Protein AF-A0A4D7DWX2-F1 (afdb_monomer_lite)

Radius of gyration: 18.38 Å; chains: 1; bounding box: 35×59×52 Å

Sequence (101 aa):
MSRRRTGDGEKRSWQLVMTGNLPDPLSPELITDLTRLLDLRPDLACLDLETDAGGVHVARDWSSDKVDEVAALERRIAAAPGVRGLTLHPRKAPPLPCRA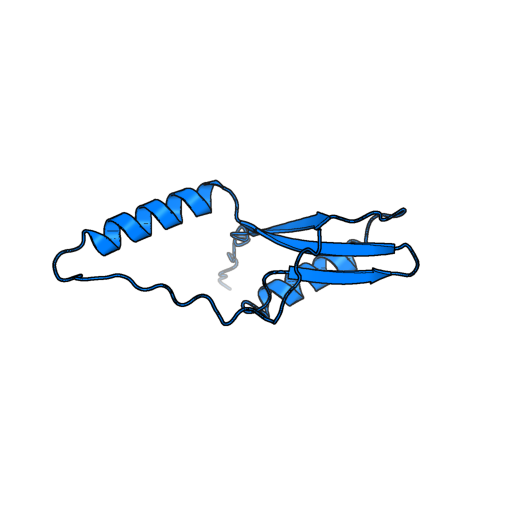A

Foldseek 3Di:
DDDDDDPPPPPPQWDKDKDWDAPDDDDPVVSVVVVVVCVVCVLDQWDWDQDPRGIMIIGIDGPVVVVVVVVVVLVVQCPDPPRPDDDDDRNPHDPDDSDDD

pLDDT: mean 73.39, std 16.02, range [32.81, 94.06]

Structure (mmCIF, N/CA/C/O backbone):
data_AF-A0A4D7DWX2-F1
#
_entry.id   AF-A0A4D7DWX2-F1
#
loop_
_atom_site.group_PDB
_atom_site.id
_atom_site.type_symbol
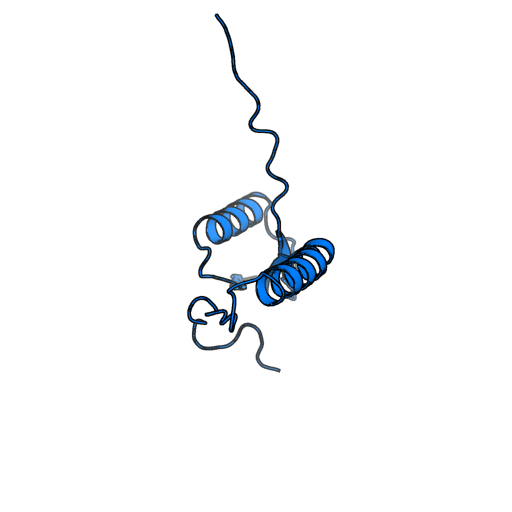_atom_site.label_atom_id
_atom_site.label_alt_id
_atom_site.label_comp_id
_atom_site.label_asym_id
_atom_site.label_entity_id
_atom_site.label_seq_id
_atom_site.pdbx_PDB_ins_code
_atom_site.Cartn_x
_atom_site.Cartn_y
_atom_site.Cartn_z
_atom_site.occupancy
_atom_site.B_iso_or_equiv
_atom_site.auth_seq_id
_atom_site.auth_comp_id
_atom_site.auth_asym_id
_atom_site.auth_atom_id
_atom_site.pdbx_PDB_model_num
ATOM 1 N N . MET A 1 1 ? 4.090 39.510 3.478 1.00 39.53 1 MET A N 1
ATOM 2 C CA . MET A 1 1 ? 5.159 38.937 4.331 1.00 39.53 1 MET A CA 1
ATOM 3 C C . MET A 1 1 ? 4.532 37.954 5.315 1.00 39.53 1 MET A C 1
ATOM 5 O O . MET A 1 1 ? 3.395 38.185 5.695 1.00 39.53 1 MET A O 1
ATOM 9 N N . SER A 1 2 ? 5.281 36.899 5.680 1.00 34.69 2 SER A N 1
ATOM 10 C CA . SER A 1 2 ? 4.954 35.789 6.615 1.00 34.69 2 SER A CA 1
ATOM 11 C C . SER A 1 2 ? 4.163 34.625 5.990 1.00 34.69 2 SER A C 1
ATOM 13 O O . SER A 1 2 ? 2.942 34.616 5.996 1.00 34.69 2 SER A O 1
ATOM 15 N N . ARG A 1 3 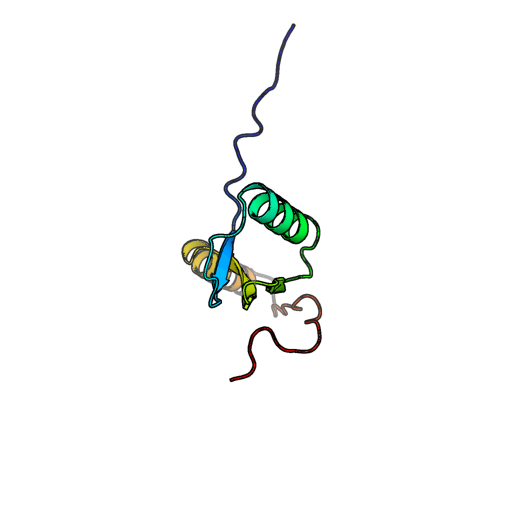? 4.799 33.726 5.218 1.00 49.66 3 ARG A N 1
ATOM 16 C CA . ARG A 1 3 ? 5.560 32.513 5.624 1.00 49.66 3 ARG A CA 1
ATOM 17 C C . ARG A 1 3 ? 4.791 31.555 6.554 1.00 49.66 3 ARG A C 1
ATOM 19 O O . ARG A 1 3 ? 4.769 31.759 7.760 1.00 49.66 3 ARG A O 1
ATOM 26 N N . ARG A 1 4 ? 4.382 30.407 6.002 1.00 44.56 4 ARG A N 1
ATOM 27 C CA . ARG A 1 4 ? 4.767 29.090 6.538 1.00 44.56 4 ARG A CA 1
ATOM 28 C C . ARG A 1 4 ? 5.208 28.208 5.376 1.00 44.56 4 ARG A C 1
ATOM 30 O O . ARG A 1 4 ? 4.412 27.875 4.509 1.00 44.56 4 ARG A O 1
ATOM 37 N N . ARG A 1 5 ? 6.497 27.882 5.349 1.00 58.34 5 ARG A N 1
ATOM 38 C CA . ARG A 1 5 ? 7.069 26.839 4.504 1.00 58.34 5 ARG A CA 1
ATOM 39 C C . ARG A 1 5 ? 7.671 25.823 5.471 1.00 58.34 5 ARG A C 1
ATOM 41 O O . ARG A 1 5 ? 8.788 26.049 5.911 1.00 58.34 5 ARG A O 1
ATOM 48 N N . THR A 1 6 ? 6.909 24.786 5.823 1.00 47.25 6 THR A N 1
ATOM 49 C CA . THR A 1 6 ? 7.429 23.547 6.426 1.00 47.25 6 THR A CA 1
ATOM 50 C C . THR A 1 6 ? 6.422 22.420 6.173 1.00 47.25 6 THR A C 1
ATOM 52 O O . THR A 1 6 ? 5.614 22.087 7.030 1.00 47.25 6 THR A O 1
ATOM 55 N N . GLY A 1 7 ? 6.418 21.883 4.955 1.00 43.47 7 GLY A N 1
ATOM 56 C CA . GLY A 1 7 ? 6.098 20.472 4.756 1.00 43.47 7 GLY A CA 1
ATOM 57 C C . GLY A 1 7 ? 7.442 19.769 4.726 1.00 43.47 7 GLY A C 1
ATOM 58 O O . GLY A 1 7 ? 8.028 19.622 3.658 1.00 43.47 7 GLY A O 1
ATOM 59 N N . ASP A 1 8 ? 7.999 19.532 5.913 1.00 41.12 8 ASP A N 1
ATOM 60 C CA . ASP A 1 8 ? 9.141 18.640 6.096 1.00 41.12 8 ASP A CA 1
ATOM 61 C C 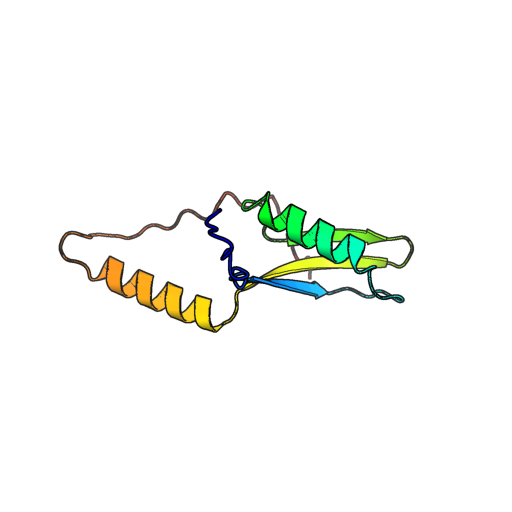. ASP A 1 8 ? 8.783 17.314 5.423 1.00 41.12 8 ASP A C 1
ATOM 63 O O . ASP A 1 8 ? 7.651 16.855 5.578 1.00 41.12 8 ASP A O 1
ATOM 67 N N . GLY A 1 9 ? 9.680 16.782 4.590 1.00 44.78 9 GLY A N 1
ATOM 68 C CA . GLY A 1 9 ? 9.405 15.604 3.782 1.00 44.78 9 GLY A CA 1
ATOM 69 C C . GLY A 1 9 ? 8.865 14.490 4.662 1.00 44.78 9 GLY A C 1
ATOM 70 O O . GLY A 1 9 ? 9.609 13.931 5.463 1.00 44.78 9 GLY A O 1
ATOM 71 N N . GLU A 1 10 ? 7.575 14.186 4.518 1.00 50.59 10 GLU A N 1
ATOM 72 C CA . GLU A 1 10 ? 6.957 13.040 5.161 1.00 50.59 10 GLU A CA 1
ATOM 73 C C . GLU A 1 10 ? 7.808 11.838 4.761 1.00 50.59 10 GLU A C 1
ATOM 75 O O . GLU A 1 10 ? 7.793 11.410 3.603 1.00 50.59 10 GLU A O 1
ATOM 80 N N . LYS A 1 11 ? 8.648 11.356 5.688 1.00 57.50 11 LYS A N 1
ATOM 81 C CA . LYS A 1 11 ? 9.390 10.111 5.517 1.00 57.50 11 LYS A CA 1
ATOM 82 C C . LYS A 1 11 ? 8.323 9.082 5.202 1.00 57.50 11 LYS A C 1
ATOM 84 O O . LYS A 1 11 ? 7.551 8.706 6.088 1.00 57.50 11 LYS A O 1
ATOM 89 N N . ARG A 1 12 ? 8.224 8.713 3.922 1.00 67.06 12 ARG A N 1
ATOM 90 C CA . ARG A 1 12 ? 7.245 7.737 3.460 1.00 67.06 12 ARG A CA 1
ATOM 91 C C . ARG A 1 12 ? 7.377 6.541 4.387 1.00 67.06 12 ARG A C 1
ATOM 93 O O . ARG A 1 12 ? 8.481 6.077 4.659 1.00 67.06 12 ARG A O 1
ATOM 100 N N . SER A 1 13 ? 6.250 6.087 4.924 1.00 71.75 13 SER A N 1
ATOM 101 C CA . SER A 1 13 ? 6.233 4.946 5.850 1.00 71.75 13 SER A CA 1
ATOM 102 C C . SER A 1 13 ? 6.613 3.630 5.154 1.00 71.75 13 SER A C 1
ATOM 104 O O . SER A 1 13 ? 6.730 2.595 5.804 1.00 71.75 13 SER A O 1
ATOM 106 N N . TRP A 1 14 ? 6.814 3.696 3.837 1.00 78.56 14 TRP A N 1
ATOM 107 C CA . TRP A 1 14 ? 7.224 2.627 2.954 1.00 78.56 14 TRP A CA 1
ATOM 108 C C . TRP A 1 14 ? 8.277 3.126 1.948 1.00 78.56 14 TRP A C 1
ATOM 110 O O . TRP A 1 14 ? 8.349 4.318 1.637 1.00 78.56 14 TRP A O 1
ATOM 120 N N . GLN A 1 15 ? 9.067 2.199 1.418 1.00 81.75 15 GLN A N 1
ATOM 121 C CA . GLN A 1 15 ? 10.034 2.382 0.339 1.00 81.75 15 GLN A CA 1
ATOM 122 C C . GLN A 1 15 ? 9.677 1.485 -0.854 1.00 81.75 15 GLN A C 1
ATOM 124 O O . GLN A 1 15 ? 8.969 0.488 -0.704 1.00 81.75 15 GLN A O 1
ATOM 129 N N . LEU A 1 16 ? 10.137 1.850 -2.051 1.00 82.94 16 LEU A N 1
ATOM 130 C CA . LEU A 1 16 ? 10.005 0.992 -3.228 1.00 82.94 16 LEU A CA 1
ATOM 131 C C . LEU A 1 16 ? 11.005 -0.160 -3.134 1.00 82.94 16 LEU A C 1
ATOM 133 O O . LEU A 1 16 ? 12.206 0.078 -3.034 1.00 82.94 16 LEU A O 1
ATOM 137 N N . VAL A 1 17 ? 10.512 -1.389 -3.238 1.00 82.94 17 VAL A N 1
ATOM 138 C CA . VAL A 1 17 ? 11.339 -2.570 -3.485 1.00 82.94 17 VAL A CA 1
ATOM 139 C C . VAL A 1 17 ? 11.099 -3.030 -4.908 1.00 82.94 17 VAL A C 1
ATOM 141 O O . VAL A 1 17 ? 9.960 -3.194 -5.339 1.00 82.94 17 VAL A O 1
ATOM 144 N N . MET A 1 18 ? 12.194 -3.208 -5.641 1.00 83.88 18 MET A N 1
ATOM 145 C CA . MET A 1 18 ? 12.188 -3.685 -7.015 1.00 83.88 18 MET A CA 1
ATOM 146 C C . MET A 1 18 ? 12.922 -5.019 -7.062 1.00 83.88 18 MET A C 1
ATOM 148 O O . MET A 1 18 ? 14.025 -5.146 -6.535 1.00 83.88 18 MET A O 1
ATOM 152 N N . THR A 1 19 ? 12.305 -6.035 -7.649 1.00 78.62 19 THR A N 1
ATOM 153 C CA . THR A 1 19 ? 12.875 -7.376 -7.773 1.00 78.62 19 THR A CA 1
ATOM 154 C C . THR A 1 19 ? 12.639 -7.868 -9.189 1.00 78.62 19 THR A C 1
ATOM 156 O O . THR A 1 19 ? 11.509 -8.067 -9.612 1.00 78.62 19 THR A O 1
ATOM 159 N N . GLY A 1 20 ? 13.705 -8.038 -9.954 1.00 73.88 20 GLY A N 1
ATOM 160 C CA . GLY A 1 20 ? 13.608 -8.433 -11.352 1.00 73.88 20 GLY A CA 1
ATOM 161 C C . GLY A 1 20 ? 14.967 -8.374 -12.016 1.00 73.88 20 GLY A C 1
ATOM 162 O O . GLY A 1 20 ? 15.881 -7.709 -11.524 1.00 73.88 20 GLY A O 1
ATOM 163 N N . ASN A 1 21 ? 15.110 -9.093 -13.122 1.00 70.44 21 ASN A N 1
ATOM 164 C CA . ASN A 1 21 ? 16.352 -9.108 -13.876 1.00 70.44 21 ASN A CA 1
ATOM 165 C C . ASN A 1 21 ? 16.332 -7.979 -14.910 1.00 70.44 21 ASN A C 1
ATOM 167 O O . ASN A 1 21 ? 16.027 -8.206 -16.079 1.00 70.44 21 ASN A O 1
ATOM 171 N N . LEU A 1 22 ? 16.636 -6.767 -14.452 1.00 68.06 22 LEU A N 1
ATOM 172 C CA . LEU A 1 22 ? 16.875 -5.615 -15.313 1.00 68.06 22 LEU A CA 1
ATOM 173 C C . LEU A 1 22 ? 18.357 -5.553 -15.697 1.00 68.06 22 LEU A C 1
ATOM 175 O O . LEU A 1 22 ? 19.200 -5.480 -14.801 1.00 68.06 22 LEU A O 1
ATOM 179 N N . PRO A 1 23 ? 18.699 -5.535 -16.993 1.00 64.38 23 PRO A N 1
ATOM 180 C CA . PRO A 1 23 ? 20.060 -5.274 -17.438 1.00 64.38 23 PRO A CA 1
ATOM 181 C C . PRO A 1 23 ? 20.470 -3.804 -17.243 1.00 64.38 23 PRO A C 1
ATOM 183 O O . PRO A 1 23 ? 21.664 -3.537 -17.154 1.00 64.38 23 PRO A O 1
ATOM 186 N N . ASP A 1 24 ? 19.512 -2.871 -17.142 1.00 73.31 24 ASP A N 1
ATOM 187 C CA . ASP A 1 24 ? 19.747 -1.436 -16.924 1.00 73.31 24 ASP A CA 1
ATOM 188 C C . ASP A 1 24 ? 18.854 -0.895 -15.787 1.00 73.31 24 ASP A C 1
ATOM 190 O O . ASP A 1 24 ? 17.687 -1.290 -15.689 1.00 73.31 24 ASP A O 1
ATOM 194 N N . PRO A 1 25 ? 19.363 -0.026 -14.893 1.00 72.62 25 PRO A N 1
ATOM 195 C CA . PRO A 1 25 ? 18.546 0.572 -13.841 1.00 72.62 25 PRO A CA 1
ATOM 196 C C . PRO A 1 25 ? 17.400 1.416 -14.416 1.00 72.62 25 PRO A C 1
ATOM 198 O O . PRO A 1 25 ? 17.592 2.221 -15.322 1.00 72.62 25 PRO A O 1
ATOM 201 N N . LEU A 1 26 ? 16.203 1.303 -13.827 1.00 80.31 26 LEU A N 1
ATOM 202 C CA . LEU A 1 26 ? 15.077 2.162 -14.203 1.00 80.31 26 LEU A CA 1
ATOM 203 C C . LEU A 1 26 ? 15.443 3.643 -14.045 1.00 80.31 26 LEU A C 1
ATOM 205 O O . LEU A 1 26 ? 16.066 4.049 -13.060 1.00 80.31 26 LEU A O 1
ATOM 209 N N . SER A 1 27 ? 14.997 4.467 -14.993 1.00 84.50 27 SER A N 1
ATOM 210 C CA . SER A 1 27 ? 15.239 5.907 -14.953 1.00 84.50 27 SER A CA 1
ATOM 211 C C . SER A 1 27 ? 14.656 6.535 -13.673 1.00 84.50 27 SER A C 1
ATOM 213 O O . SER A 1 27 ? 13.567 6.152 -13.233 1.00 84.50 27 SER A O 1
ATOM 215 N N . PRO A 1 28 ? 15.321 7.541 -13.077 1.00 84.06 28 PRO A N 1
ATOM 216 C CA . PRO A 1 28 ? 14.869 8.168 -11.830 1.00 84.06 28 PRO A CA 1
ATOM 217 C C . PRO A 1 28 ? 13.488 8.832 -11.954 1.00 84.06 28 PRO A C 1
ATOM 219 O O . PRO A 1 28 ? 12.738 8.901 -10.977 1.00 84.06 28 PRO A O 1
ATOM 222 N N . GLU A 1 29 ? 13.131 9.287 -13.156 1.00 87.94 29 GLU A N 1
ATOM 223 C CA . GLU A 1 29 ? 11.802 9.817 -13.475 1.00 87.94 29 GLU A CA 1
ATOM 224 C C . GLU A 1 29 ? 10.732 8.724 -13.354 1.00 87.94 29 GLU A C 1
ATOM 226 O O . GLU A 1 29 ? 9.754 8.902 -12.630 1.00 87.94 29 GLU A O 1
ATOM 231 N N . LEU A 1 30 ? 10.982 7.543 -13.931 1.00 86.12 30 LEU A N 1
ATOM 232 C CA . LEU A 1 30 ? 10.090 6.388 -13.819 1.00 86.12 30 LEU A CA 1
ATOM 233 C C . LEU A 1 30 ? 9.941 5.930 -12.362 1.00 86.12 30 LEU A C 1
ATOM 235 O O . LEU A 1 30 ? 8.830 5.691 -11.905 1.00 86.12 30 LEU A O 1
ATOM 239 N N . ILE A 1 31 ? 11.032 5.868 -11.592 1.00 86.75 31 ILE A N 1
ATOM 240 C CA . ILE A 1 31 ? 10.981 5.546 -10.153 1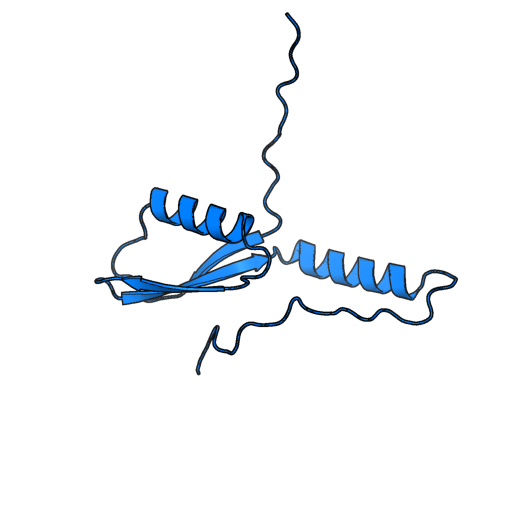.00 86.75 31 ILE A CA 1
ATOM 241 C C . ILE A 1 31 ? 10.101 6.557 -9.399 1.00 86.75 31 ILE A C 1
ATOM 243 O O . ILE A 1 31 ? 9.318 6.181 -8.520 1.00 86.75 31 ILE A O 1
ATOM 247 N N . THR A 1 32 ? 10.197 7.840 -9.752 1.00 88.69 32 THR A N 1
ATOM 248 C CA . THR A 1 32 ? 9.383 8.909 -9.157 1.00 88.69 32 THR A CA 1
ATOM 249 C C . THR A 1 32 ? 7.905 8.737 -9.497 1.00 88.69 32 THR A C 1
ATOM 251 O O . THR A 1 32 ? 7.062 8.815 -8.599 1.00 88.69 32 THR A O 1
ATOM 254 N N . ASP A 1 33 ? 7.587 8.434 -10.753 1.00 89.88 33 ASP A N 1
ATOM 255 C CA . ASP A 1 33 ? 6.216 8.195 -11.201 1.00 89.88 33 ASP A CA 1
ATOM 256 C C . ASP A 1 33 ? 5.613 6.936 -10.577 1.00 89.88 33 ASP A C 1
ATOM 258 O O . ASP A 1 33 ? 4.477 6.976 -10.109 1.00 89.88 33 ASP A O 1
ATOM 262 N N . LEU A 1 34 ? 6.378 5.848 -10.459 1.00 88.44 34 LEU A N 1
ATOM 263 C CA . LEU A 1 34 ? 5.960 4.629 -9.757 1.00 88.44 34 LEU A CA 1
ATOM 264 C C . LEU A 1 34 ? 5.695 4.899 -8.277 1.00 88.44 34 LEU A C 1
ATOM 266 O O . LEU A 1 34 ? 4.686 4.454 -7.722 1.00 88.44 34 LEU A O 1
ATOM 270 N N . THR A 1 35 ? 6.570 5.681 -7.641 1.00 86.38 35 THR A N 1
ATOM 271 C CA . THR A 1 35 ? 6.379 6.104 -6.252 1.00 86.38 35 THR A CA 1
ATOM 272 C C . THR A 1 35 ? 5.076 6.884 -6.110 1.00 86.38 35 THR A C 1
ATOM 274 O O . THR A 1 35 ? 4.293 6.625 -5.198 1.00 86.38 35 THR A O 1
ATOM 277 N N . ARG A 1 36 ? 4.820 7.826 -7.024 1.00 87.50 36 ARG A N 1
ATOM 278 C CA . ARG A 1 36 ? 3.619 8.664 -7.017 1.00 87.50 36 ARG A CA 1
ATOM 279 C C . ARG A 1 36 ? 2.354 7.870 -7.340 1.00 87.50 36 ARG A C 1
ATOM 281 O O . ARG A 1 36 ? 1.320 8.118 -6.730 1.00 87.50 36 ARG A O 1
ATOM 288 N N . LEU A 1 37 ? 2.424 6.906 -8.254 1.00 86.12 37 LEU A N 1
ATOM 289 C CA . LEU A 1 37 ? 1.322 6.003 -8.575 1.00 86.12 37 LEU A CA 1
ATOM 290 C C . LEU A 1 37 ? 0.895 5.221 -7.336 1.00 86.12 37 LEU A C 1
ATOM 292 O O . LEU A 1 37 ? -0.291 5.171 -7.015 1.00 86.12 37 LEU A O 1
ATOM 296 N N . LEU A 1 38 ? 1.862 4.648 -6.621 1.00 83.69 38 LEU A N 1
ATOM 297 C CA . LEU A 1 38 ? 1.590 3.949 -5.377 1.00 83.69 38 LEU A CA 1
ATOM 298 C C . LEU A 1 38 ? 1.092 4.922 -4.301 1.00 83.69 38 LEU A C 1
ATOM 300 O O . LEU A 1 38 ? 0.136 4.596 -3.613 1.00 83.69 38 LEU A O 1
ATOM 304 N N . ASP A 1 39 ? 1.629 6.126 -4.173 1.00 82.88 39 ASP A N 1
ATOM 305 C CA . ASP A 1 39 ? 1.091 7.111 -3.223 1.00 82.88 39 ASP A CA 1
ATOM 306 C C . ASP A 1 39 ? -0.404 7.418 -3.474 1.00 82.88 39 ASP A C 1
ATOM 308 O O . ASP A 1 39 ? -1.227 7.385 -2.559 1.00 82.88 39 ASP A O 1
ATOM 312 N N . LEU A 1 40 ? -0.784 7.588 -4.746 1.00 85.19 40 LEU A N 1
ATOM 313 C CA . LEU A 1 40 ? -2.161 7.865 -5.171 1.00 85.19 40 LEU A CA 1
ATOM 314 C C . LEU A 1 40 ? -3.093 6.647 -5.108 1.00 85.19 40 LEU A C 1
ATOM 316 O O . LEU A 1 40 ? -4.316 6.801 -5.060 1.00 85.19 40 LEU A O 1
ATOM 320 N N . ARG A 1 41 ? -2.543 5.430 -5.137 1.00 81.19 41 ARG A N 1
ATOM 321 C CA . ARG A 1 41 ? -3.304 4.174 -5.150 1.00 81.19 41 ARG A CA 1
ATOM 322 C C . ARG A 1 41 ? -2.996 3.331 -3.921 1.00 81.19 41 ARG A C 1
ATOM 324 O O . ARG A 1 41 ? -2.373 2.275 -4.047 1.00 81.19 41 ARG A O 1
ATOM 331 N N . PRO A 1 42 ? -3.497 3.708 -2.729 1.00 72.75 42 PRO A N 1
ATOM 332 C CA . PRO A 1 42 ? -3.299 2.903 -1.529 1.00 72.75 42 PRO A CA 1
ATOM 333 C C . PRO A 1 42 ? -3.902 1.485 -1.624 1.00 72.75 42 PRO A C 1
ATOM 335 O O . PRO A 1 42 ? -3.596 0.654 -0.780 1.00 72.75 42 PRO A O 1
ATOM 338 N N . ASP A 1 43 ? -4.734 1.180 -2.634 1.00 74.31 43 ASP A N 1
ATOM 339 C CA . ASP A 1 43 ? -5.202 -0.182 -2.956 1.00 74.31 43 ASP A CA 1
ATOM 340 C C . ASP A 1 43 ? -4.123 -1.085 -3.533 1.00 74.31 43 ASP A C 1
ATOM 342 O O . ASP A 1 43 ? -4.189 -2.295 -3.340 1.00 74.31 43 ASP A O 1
ATOM 346 N N . LEU A 1 44 ? -3.171 -0.524 -4.271 1.00 75.00 44 LEU A N 1
ATOM 347 C CA . LEU A 1 44 ? -2.154 -1.306 -4.952 1.00 75.00 44 LEU A CA 1
ATOM 348 C C . LEU A 1 44 ? -1.008 -1.564 -3.981 1.00 75.00 44 LEU A C 1
ATOM 350 O O . LEU A 1 44 ? -0.392 -0.624 -3.491 1.00 75.00 44 LEU A O 1
ATOM 354 N N . ALA A 1 45 ? -0.746 -2.830 -3.669 1.00 72.19 45 ALA A N 1
ATOM 355 C CA . ALA A 1 45 ? 0.390 -3.224 -2.835 1.00 72.19 45 ALA A CA 1
ATOM 356 C C . ALA A 1 45 ? 1.666 -3.450 -3.665 1.00 72.19 45 ALA A C 1
ATOM 358 O O . ALA A 1 45 ? 2.771 -3.172 -3.198 1.00 72.19 45 ALA A O 1
ATOM 359 N N . CYS A 1 46 ? 1.489 -3.934 -4.894 1.00 79.38 46 CYS A N 1
ATOM 360 C CA . CYS A 1 46 ? 2.538 -4.293 -5.836 1.00 79.38 46 CYS A CA 1
ATOM 361 C C . CYS A 1 46 ? 2.064 -4.010 -7.272 1.00 79.38 46 CYS A C 1
ATOM 363 O O . CYS A 1 46 ? 0.866 -3.816 -7.507 1.00 79.38 46 CYS A O 1
ATOM 365 N N . LEU A 1 47 ? 2.999 -3.994 -8.213 1.00 84.06 47 LEU A N 1
ATOM 366 C CA . LEU A 1 47 ? 2.762 -3.991 -9.648 1.00 84.06 47 LEU A CA 1
ATOM 367 C C . LEU A 1 47 ? 3.932 -4.674 -10.358 1.00 84.06 47 LEU A C 1
ATOM 369 O O . LEU A 1 47 ? 5.059 -4.657 -9.863 1.00 84.06 47 LEU A O 1
ATOM 373 N N . ASP A 1 48 ? 3.664 -5.230 -11.530 1.00 83.00 48 ASP A N 1
ATOM 374 C CA . ASP A 1 48 ? 4.682 -5.777 -12.417 1.00 83.00 48 ASP A CA 1
ATOM 375 C C . ASP A 1 48 ? 4.865 -4.831 -13.606 1.00 83.00 48 ASP A C 1
ATOM 377 O O . ASP A 1 48 ? 3.894 -4.325 -14.174 1.00 83.00 48 ASP A O 1
ATOM 381 N N . LEU A 1 49 ? 6.119 -4.559 -13.955 1.00 83.62 49 LEU A N 1
ATOM 382 C CA . LEU A 1 49 ? 6.500 -3.776 -15.123 1.00 83.62 49 LEU A CA 1
ATOM 383 C C . LEU A 1 49 ? 7.195 -4.693 -16.110 1.00 83.62 49 LEU A C 1
ATOM 385 O O . LEU A 1 49 ? 8.231 -5.273 -15.798 1.00 83.62 49 LEU A O 1
ATOM 389 N N . GLU A 1 50 ? 6.658 -4.779 -17.315 1.00 81.19 50 GLU A N 1
ATOM 390 C CA . GLU A 1 50 ? 7.345 -5.399 -18.439 1.00 81.19 50 GLU A CA 1
ATOM 391 C C . GLU A 1 50 ? 8.024 -4.300 -19.253 1.00 81.19 50 GLU A C 1
ATOM 393 O O . GLU A 1 50 ? 7.386 -3.342 -19.691 1.00 81.19 50 GLU A O 1
ATOM 398 N N . THR A 1 51 ? 9.336 -4.420 -19.415 1.00 78.38 51 THR A N 1
ATOM 399 C CA . THR A 1 51 ? 10.152 -3.528 -20.243 1.00 78.38 51 THR A CA 1
ATOM 400 C C . THR A 1 51 ? 10.805 -4.340 -21.356 1.00 78.38 51 THR A C 1
ATOM 402 O O . THR A 1 51 ? 10.958 -5.555 -21.220 1.00 78.38 51 THR A O 1
ATOM 405 N N . ASP A 1 52 ? 11.276 -3.687 -22.421 1.00 76.00 52 ASP A N 1
ATOM 406 C CA . ASP A 1 52 ? 12.109 -4.334 -23.454 1.00 76.00 52 ASP A CA 1
ATOM 407 C C . ASP A 1 52 ? 13.362 -5.014 -22.873 1.00 76.00 52 ASP A C 1
ATOM 409 O O . ASP A 1 52 ? 13.937 -5.922 -23.470 1.00 76.00 52 ASP A O 1
ATOM 413 N N . ALA A 1 53 ? 13.777 -4.574 -21.686 1.00 72.38 53 ALA A N 1
ATOM 414 C CA . ALA A 1 53 ? 14.928 -5.069 -20.958 1.00 72.38 53 ALA A CA 1
ATOM 415 C C . ALA A 1 53 ? 14.596 -6.260 -20.030 1.00 72.38 53 ALA A C 1
ATOM 417 O O . ALA A 1 53 ? 15.507 -6.917 -19.532 1.00 72.38 53 ALA A O 1
ATOM 418 N N . GLY A 1 54 ? 13.314 -6.564 -19.802 1.00 78.81 54 GLY A N 1
ATOM 419 C CA . GLY A 1 54 ? 12.853 -7.637 -18.920 1.00 78.81 54 GLY A CA 1
ATOM 420 C C . GLY A 1 54 ? 11.717 -7.221 -17.982 1.00 78.81 54 GLY A C 1
ATOM 421 O O . GLY A 1 54 ? 11.252 -6.079 -17.989 1.00 78.81 54 GLY A O 1
ATOM 422 N N . GLY A 1 55 ? 11.268 -8.176 -17.166 1.00 80.75 55 GLY A N 1
ATOM 423 C CA . GLY A 1 55 ? 10.217 -7.980 -16.165 1.00 80.75 55 GLY A CA 1
ATOM 424 C C . GLY A 1 55 ? 10.758 -7.528 -14.805 1.00 80.75 55 GLY A C 1
ATOM 425 O O . GLY A 1 55 ? 11.771 -8.041 -14.319 1.00 80.75 55 GLY A O 1
ATOM 426 N N . VAL A 1 56 ? 10.052 -6.592 -14.172 1.00 82.94 56 VAL A N 1
ATOM 427 C CA . VAL A 1 56 ? 10.379 -6.001 -12.870 1.00 82.94 56 VAL A CA 1
ATOM 428 C C . VAL A 1 56 ? 9.173 -6.081 -11.967 1.00 82.94 56 VAL A C 1
ATOM 430 O O . VAL A 1 56 ? 8.142 -5.472 -12.240 1.00 82.94 56 VAL A O 1
ATOM 433 N N . HIS A 1 57 ? 9.330 -6.762 -10.846 1.00 82.75 57 HIS A N 1
ATOM 434 C CA . HIS A 1 57 ? 8.360 -6.693 -9.776 1.00 82.75 57 HIS A CA 1
ATOM 435 C C . HIS A 1 57 ? 8.624 -5.451 -8.928 1.00 82.75 57 HIS A C 1
ATOM 437 O O . HIS A 1 57 ? 9.751 -5.242 -8.480 1.00 82.75 57 HIS A O 1
ATOM 443 N N . VAL A 1 58 ? 7.606 -4.630 -8.689 1.00 83.12 58 VAL A N 1
ATOM 444 C CA . VAL A 1 58 ? 7.697 -3.412 -7.881 1.00 83.12 58 VAL A CA 1
ATOM 445 C C . VAL A 1 58 ? 6.664 -3.473 -6.764 1.00 83.12 58 VAL A C 1
ATOM 447 O O . VAL A 1 58 ? 5.464 -3.538 -7.012 1.00 83.12 58 VAL A O 1
ATOM 450 N N . ALA A 1 59 ? 7.112 -3.408 -5.515 1.00 83.00 59 ALA A N 1
ATOM 451 C CA . ALA A 1 59 ? 6.247 -3.488 -4.344 1.00 83.00 59 ALA A CA 1
ATOM 452 C C . ALA A 1 59 ? 6.559 -2.393 -3.321 1.00 83.00 59 ALA A C 1
ATOM 454 O O . ALA A 1 59 ? 7.652 -1.819 -3.302 1.00 83.00 59 ALA A O 1
ATOM 455 N N . ARG A 1 60 ? 5.584 -2.109 -2.448 1.00 83.19 60 ARG A N 1
ATOM 456 C CA . ARG A 1 60 ? 5.838 -1.327 -1.235 1.00 83.19 60 ARG A CA 1
ATOM 457 C C . ARG A 1 60 ? 6.466 -2.215 -0.172 1.00 83.19 60 ARG A C 1
ATOM 459 O O . ARG A 1 60 ? 5.867 -3.210 0.229 1.00 83.19 60 ARG A O 1
ATOM 466 N N . ASP A 1 61 ? 7.603 -1.784 0.345 1.00 79.94 61 ASP A N 1
ATOM 467 C CA . ASP A 1 61 ? 8.210 -2.332 1.548 1.00 79.94 61 ASP A CA 1
ATOM 468 C C . ASP A 1 61 ? 8.008 -1.357 2.702 1.00 79.94 61 ASP A C 1
ATOM 470 O O . ASP A 1 61 ? 8.397 -0.194 2.625 1.00 79.94 61 ASP A O 1
ATOM 474 N N . TRP A 1 62 ? 7.338 -1.803 3.757 1.00 72.38 62 TRP A N 1
ATOM 475 C CA . TRP A 1 62 ? 7.165 -1.007 4.966 1.00 72.38 62 TRP A CA 1
ATOM 476 C C . TRP A 1 62 ? 8.377 -1.246 5.857 1.00 72.38 62 TRP A C 1
ATOM 478 O O . TRP A 1 62 ? 8.723 -2.399 6.096 1.00 72.38 62 TRP A O 1
ATOM 488 N N . SER A 1 63 ? 9.000 -0.179 6.370 1.00 66.81 63 SER A N 1
ATOM 489 C CA . SER A 1 63 ? 10.150 -0.333 7.276 1.00 66.81 63 SER A CA 1
ATOM 490 C C . SER A 1 63 ? 9.771 -1.265 8.427 1.00 66.81 63 SER A C 1
ATOM 492 O O . SER A 1 63 ? 8.696 -1.103 9.007 1.00 66.81 63 SER A O 1
ATOM 494 N N . SER A 1 64 ? 10.638 -2.214 8.782 1.00 62.19 64 SER A N 1
ATOM 495 C CA . SER A 1 64 ? 10.373 -3.202 9.840 1.00 62.19 64 SER A CA 1
ATOM 496 C C . SER A 1 64 ? 9.950 -2.562 11.169 1.00 62.19 64 SER A C 1
ATOM 498 O O . SER A 1 64 ? 9.118 -3.117 11.883 1.00 62.19 64 SER A O 1
ATOM 500 N N . ASP A 1 65 ? 10.437 -1.353 11.464 1.00 65.19 65 ASP A N 1
ATOM 501 C CA . ASP A 1 65 ? 10.034 -0.551 12.628 1.00 65.19 65 ASP A CA 1
ATOM 502 C C . ASP A 1 65 ? 8.525 -0.258 12.655 1.00 65.19 65 ASP A C 1
ATOM 504 O O . ASP A 1 65 ? 7.903 -0.226 13.715 1.00 65.19 65 ASP A O 1
ATOM 508 N N . LYS A 1 66 ? 7.910 -0.070 11.482 1.00 68.81 66 LYS A N 1
ATOM 509 C CA . LYS A 1 66 ? 6.467 0.157 11.346 1.00 68.81 66 LYS A CA 1
ATOM 510 C C . LYS A 1 66 ? 5.663 -1.121 11.536 1.00 68.81 66 LYS A C 1
ATOM 512 O O . LYS A 1 66 ? 4.546 -1.044 12.034 1.00 68.81 66 LYS A O 1
ATOM 517 N N . VAL A 1 67 ? 6.219 -2.283 11.197 1.00 70.88 67 VAL A N 1
ATOM 518 C CA . VAL A 1 67 ? 5.563 -3.578 11.434 1.00 70.88 67 VAL A CA 1
ATOM 519 C C . VAL A 1 67 ? 5.445 -3.852 12.936 1.00 70.88 67 VAL A C 1
ATOM 521 O O . VAL A 1 67 ? 4.368 -4.221 13.405 1.00 70.88 67 VAL A O 1
ATOM 524 N N . ASP A 1 68 ? 6.513 -3.607 13.701 1.00 75.62 68 ASP A N 1
ATOM 525 C CA . ASP A 1 68 ? 6.482 -3.767 15.162 1.00 75.62 68 ASP A CA 1
ATOM 526 C C . ASP A 1 68 ? 5.5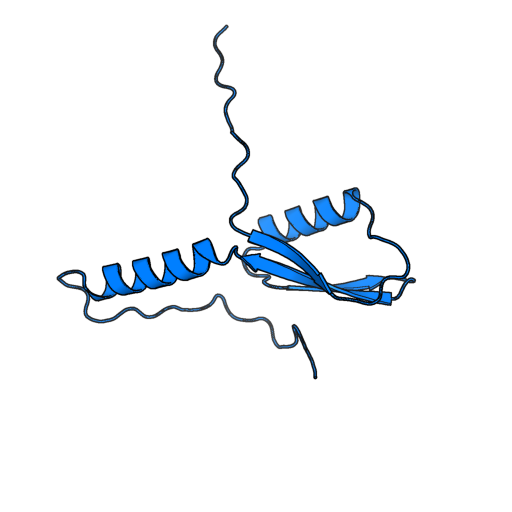57 -2.735 15.831 1.00 75.62 68 ASP A C 1
ATOM 528 O O . ASP A 1 68 ? 4.742 -3.084 16.690 1.00 75.62 68 ASP A O 1
ATOM 532 N N . GLU A 1 69 ? 5.591 -1.480 15.366 1.00 80.00 69 GLU A N 1
ATOM 533 C CA . GLU A 1 69 ? 4.690 -0.422 15.837 1.00 80.00 69 GLU A CA 1
ATOM 534 C C . GLU A 1 69 ? 3.213 -0.776 15.594 1.00 80.00 69 GLU A C 1
ATOM 536 O O . GLU A 1 69 ? 2.386 -0.607 16.494 1.00 80.00 69 GLU A O 1
ATOM 541 N N . VAL A 1 70 ? 2.872 -1.323 14.420 1.00 82.69 70 VAL A N 1
ATOM 542 C CA . VAL A 1 70 ? 1.513 -1.794 14.106 1.00 82.69 70 VAL A CA 1
ATOM 543 C C . VAL A 1 70 ? 1.101 -2.921 15.051 1.00 82.69 70 VAL A C 1
ATOM 545 O O . VAL A 1 70 ? 0.046 -2.824 15.678 1.00 82.69 70 VAL A O 1
ATOM 548 N N . ALA A 1 71 ? 1.945 -3.935 15.252 1.00 82.06 71 ALA A N 1
ATOM 549 C CA . ALA A 1 71 ? 1.644 -5.033 16.173 1.00 82.06 71 ALA A CA 1
ATOM 550 C C . ALA A 1 71 ? 1.489 -4.549 17.630 1.00 82.06 71 ALA A C 1
ATOM 552 O O . ALA A 1 71 ? 0.648 -5.040 18.393 1.00 82.06 71 ALA A O 1
ATOM 553 N N . ALA A 1 72 ? 2.281 -3.563 18.056 1.00 86.31 72 ALA A N 1
ATOM 554 C CA . ALA A 1 72 ? 2.136 -2.934 19.364 1.00 86.31 72 ALA A CA 1
ATOM 555 C C . ALA A 1 72 ? 0.817 -2.149 19.485 1.00 86.31 72 ALA A C 1
ATOM 557 O O . ALA A 1 72 ? 0.153 -2.223 20.523 1.00 86.31 72 ALA A O 1
ATOM 558 N N . LEU A 1 73 ? 0.409 -1.430 18.436 1.00 90.19 73 LEU A N 1
ATOM 559 C CA . LEU A 1 73 ? -0.859 -0.699 18.387 1.00 90.19 73 LEU A CA 1
ATOM 560 C C . LEU A 1 73 ? -2.065 -1.639 18.413 1.00 90.19 73 LEU A C 1
ATOM 562 O O . LEU A 1 73 ? -2.983 -1.414 19.200 1.00 90.19 73 LEU A O 1
ATOM 566 N N . GLU A 1 74 ? -2.047 -2.717 17.631 1.00 89.88 74 GLU A N 1
ATOM 567 C CA . GLU A 1 74 ? -3.103 -3.734 17.625 1.00 89.88 74 GLU A CA 1
ATOM 568 C C . GLU A 1 74 ? -3.296 -4.342 19.015 1.00 89.88 74 GLU A C 1
ATOM 570 O O . GLU A 1 74 ? -4.421 -4.398 19.515 1.00 89.88 74 GLU A O 1
ATOM 575 N N . ARG A 1 75 ? -2.197 -4.701 19.696 1.00 90.31 75 ARG A N 1
ATOM 576 C CA . ARG A 1 75 ? -2.243 -5.198 21.081 1.00 90.31 75 ARG A CA 1
ATOM 577 C C . ARG A 1 75 ? -2.820 -4.168 22.048 1.00 90.31 75 ARG A C 1
ATOM 579 O O . ARG A 1 75 ? -3.642 -4.517 22.891 1.00 90.31 75 ARG A O 1
ATOM 586 N N . ARG A 1 76 ? -2.417 -2.899 21.930 1.00 93.00 76 ARG A N 1
ATOM 587 C CA . ARG A 1 76 ? -2.932 -1.812 22.779 1.00 93.00 76 ARG A CA 1
ATOM 588 C C . ARG A 1 76 ? -4.427 -1.577 22.576 1.00 93.00 76 ARG A C 1
ATOM 590 O O . ARG A 1 76 ? -5.131 -1.366 23.556 1.00 93.00 76 ARG A O 1
ATOM 597 N N . ILE A 1 77 ? -4.905 -1.615 21.332 1.00 92.12 77 ILE A N 1
ATOM 598 C CA . ILE A 1 77 ? -6.326 -1.444 21.004 1.00 92.12 77 ILE A CA 1
ATOM 599 C C . ILE A 1 77 ? -7.130 -2.647 21.500 1.00 92.12 77 ILE A C 1
ATOM 601 O O . ILE A 1 77 ? -8.165 -2.465 22.131 1.00 92.12 77 ILE A O 1
ATOM 605 N N . ALA A 1 78 ? -6.641 -3.869 21.279 1.00 90.00 78 ALA A N 1
ATOM 606 C CA . ALA A 1 78 ? -7.300 -5.085 21.749 1.00 90.00 78 ALA A CA 1
ATOM 607 C C . ALA A 1 78 ? -7.399 -5.156 23.284 1.00 90.00 78 ALA A C 1
ATOM 609 O O . ALA A 1 78 ? -8.371 -5.690 23.809 1.00 90.00 78 ALA A O 1
ATOM 610 N N . ALA A 1 79 ? -6.419 -4.598 24.003 1.00 91.69 79 ALA A N 1
ATOM 611 C CA . ALA A 1 79 ? -6.420 -4.513 25.463 1.00 91.69 79 ALA A CA 1
ATOM 612 C C . ALA A 1 79 ? -7.217 -3.316 26.021 1.00 91.69 79 ALA A C 1
ATOM 614 O O . ALA A 1 79 ? -7.331 -3.175 27.241 1.00 91.69 79 ALA A O 1
ATOM 615 N N . ALA A 1 80 ? -7.743 -2.430 25.167 1.00 94.06 80 ALA A N 1
ATOM 616 C CA . ALA A 1 80 ? -8.450 -1.240 25.618 1.00 94.06 80 ALA A CA 1
ATOM 617 C C . ALA A 1 80 ? -9.810 -1.603 26.248 1.00 94.06 80 ALA A C 1
ATOM 619 O O . ALA A 1 80 ? -10.556 -2.426 25.704 1.00 94.06 80 ALA A O 1
ATOM 620 N N . PRO A 1 81 ? -10.184 -0.975 27.379 1.00 92.12 81 PRO A N 1
ATOM 621 C CA . PRO A 1 81 ? -11.460 -1.245 28.027 1.00 92.12 81 PRO A CA 1
ATOM 622 C C . PRO A 1 81 ? -12.621 -0.924 27.079 1.00 92.12 81 PRO A C 1
ATOM 624 O O . PRO A 1 81 ? -12.692 0.158 26.500 1.00 92.12 81 PRO A O 1
ATOM 627 N N . GLY A 1 82 ? -13.541 -1.878 26.923 1.00 90.75 82 GLY A N 1
ATOM 628 C CA . GLY A 1 82 ? -14.694 -1.759 26.026 1.00 90.75 82 GLY A CA 1
ATOM 629 C C . GLY A 1 82 ? -14.483 -2.338 24.622 1.00 90.75 82 GLY A C 1
ATOM 630 O O . GLY A 1 82 ? -15.470 -2.551 23.918 1.00 90.75 82 GLY A O 1
ATOM 631 N N . VAL A 1 83 ? -13.251 -2.678 24.229 1.00 87.56 83 VAL A N 1
ATOM 632 C CA . VAL A 1 83 ? -12.978 -3.409 22.982 1.00 87.56 83 VAL A CA 1
ATOM 633 C C . VAL A 1 83 ? -13.133 -4.909 23.234 1.00 87.56 83 VAL A C 1
ATOM 635 O O . VAL A 1 83 ? -12.499 -5.472 24.119 1.00 87.56 83 VAL A O 1
ATOM 638 N N . ARG A 1 84 ? -14.013 -5.570 22.471 1.00 88.00 84 ARG A N 1
ATOM 639 C CA . ARG A 1 84 ? -14.268 -7.026 22.571 1.00 88.00 84 ARG A CA 1
ATOM 640 C C . ARG A 1 84 ? -13.661 -7.836 21.425 1.00 88.00 84 ARG A C 1
ATOM 642 O O . ARG A 1 84 ? -13.637 -9.059 21.490 1.00 88.00 84 ARG A O 1
ATOM 649 N N . GLY A 1 85 ? -13.193 -7.159 20.382 1.00 85.88 85 GLY A N 1
ATOM 650 C CA . GLY A 1 85 ? -12.569 -7.765 19.215 1.00 85.88 85 GLY A CA 1
ATOM 651 C C . GLY A 1 85 ? -12.100 -6.697 18.234 1.00 85.88 85 GLY A C 1
ATOM 652 O O . GLY A 1 85 ? -12.720 -5.641 18.116 1.00 85.88 85 GLY A O 1
ATOM 653 N N . LEU A 1 86 ? -11.001 -6.985 17.543 1.00 86.69 86 LEU A N 1
ATOM 654 C CA . LEU A 1 86 ? -10.448 -6.176 16.461 1.00 86.69 86 LEU A CA 1
ATOM 655 C C . LEU A 1 86 ? -10.463 -7.040 15.198 1.00 86.69 86 LEU A C 1
ATOM 657 O O . LEU A 1 86 ? -9.900 -8.130 15.193 1.00 86.69 86 LEU A O 1
ATOM 661 N N . THR A 1 87 ? -11.140 -6.588 14.145 1.00 86.56 87 THR A N 1
ATOM 662 C CA . THR A 1 87 ? -11.149 -7.263 12.839 1.00 86.56 87 THR A CA 1
ATOM 663 C C . THR A 1 87 ? -10.556 -6.320 11.809 1.00 86.56 87 THR A C 1
ATOM 665 O O . THR A 1 87 ? -11.057 -5.214 11.611 1.00 86.56 87 THR A O 1
ATOM 668 N N . LEU A 1 88 ? -9.475 -6.753 11.168 1.00 79.88 88 LEU A N 1
ATOM 669 C CA . LEU A 1 88 ? -8.798 -5.992 10.128 1.00 79.88 88 LEU A CA 1
ATOM 670 C C . LEU A 1 88 ? -9.300 -6.489 8.779 1.00 79.88 88 LEU A C 1
ATOM 672 O O . LEU A 1 88 ? -9.148 -7.661 8.441 1.00 79.88 88 LEU A O 1
ATOM 676 N N . HIS A 1 89 ? -9.908 -5.596 8.008 1.00 74.38 89 HIS A N 1
ATOM 677 C CA . HIS A 1 89 ? -10.300 -5.890 6.639 1.00 74.38 89 HIS A CA 1
ATOM 678 C C . HIS A 1 89 ? -9.181 -5.408 5.719 1.00 74.38 89 HIS A C 1
ATOM 680 O O . HIS A 1 89 ? -9.090 -4.198 5.484 1.00 74.38 89 HIS A O 1
ATOM 686 N N . PRO A 1 90 ? -8.312 -6.302 5.205 1.00 65.75 90 PRO A N 1
ATOM 687 C CA . PRO A 1 90 ? -7.357 -5.885 4.194 1.00 65.75 90 PRO A CA 1
ATOM 688 C C . PRO A 1 90 ? -8.137 -5.283 3.025 1.00 65.75 90 PRO A C 1
ATOM 690 O O . PRO A 1 90 ? -9.205 -5.781 2.648 1.00 65.75 90 PRO A O 1
ATOM 693 N N . ARG A 1 91 ? -7.629 -4.185 2.457 1.00 52.06 91 ARG A N 1
ATOM 694 C CA . ARG A 1 91 ? -8.231 -3.605 1.258 1.00 52.06 91 ARG A CA 1
ATOM 695 C C . ARG A 1 91 ? -8.199 -4.692 0.187 1.00 52.06 91 ARG A C 1
ATOM 697 O O . ARG A 1 91 ? -7.117 -5.164 -0.139 1.00 52.06 91 ARG A O 1
ATOM 704 N N . LYS A 1 92 ? -9.392 -5.130 -0.246 1.00 46.41 92 LYS A N 1
ATOM 705 C CA . LYS A 1 92 ? -9.657 -6.214 -1.210 1.00 46.41 92 LYS A CA 1
ATOM 706 C C . LYS A 1 92 ? -8.436 -6.472 -2.094 1.00 46.41 92 LYS A C 1
ATOM 708 O O . LYS A 1 92 ? -8.129 -5.644 -2.950 1.00 46.41 92 LYS A O 1
ATOM 713 N N . ALA A 1 93 ? -7.762 -7.597 -1.864 1.00 48.69 93 ALA A N 1
ATOM 714 C CA . ALA A 1 93 ? -6.622 -7.985 -2.676 1.00 48.69 93 ALA A CA 1
ATOM 715 C C . ALA A 1 93 ? -7.073 -8.066 -4.149 1.00 48.69 93 ALA A C 1
ATOM 717 O O . ALA A 1 93 ? -8.108 -8.690 -4.424 1.00 48.69 93 ALA A O 1
ATOM 718 N N . PRO A 1 94 ? -6.369 -7.432 -5.103 1.00 51.94 94 PRO A N 1
ATOM 719 C CA . PRO A 1 94 ? -6.511 -7.821 -6.498 1.00 51.94 94 PRO A CA 1
ATOM 720 C C . PRO A 1 94 ? -6.194 -9.327 -6.633 1.00 51.94 94 PRO A C 1
ATOM 722 O O . PRO A 1 94 ? -5.430 -9.862 -5.823 1.00 51.94 94 PRO A O 1
ATOM 725 N N . PRO A 1 95 ? -6.811 -10.041 -7.594 1.00 47.66 95 PRO A N 1
ATOM 726 C CA . PRO A 1 95 ? -6.495 -11.448 -7.829 1.00 47.66 95 PRO A CA 1
ATOM 727 C C . PRO A 1 95 ? -4.984 -11.608 -8.083 1.00 47.66 95 PRO A C 1
ATOM 729 O O . PRO A 1 95 ? -4.392 -10.789 -8.780 1.00 47.66 95 PRO A O 1
ATOM 732 N N . LEU A 1 96 ? -4.374 -12.624 -7.458 1.00 52.97 96 LEU A N 1
ATOM 733 C CA . LEU A 1 96 ? -2.933 -12.924 -7.509 1.00 52.97 96 LEU A CA 1
ATOM 734 C C . LEU A 1 96 ? -2.388 -13.015 -8.957 1.00 52.97 96 LEU A C 1
ATOM 736 O O . LEU A 1 96 ? -3.158 -13.414 -9.834 1.00 52.97 96 LEU A O 1
ATOM 740 N N . PRO A 1 97 ? -1.074 -12.765 -9.192 1.00 49.47 97 PRO A N 1
ATOM 741 C CA . PRO A 1 97 ? -0.001 -12.839 -8.187 1.00 49.47 97 PRO A CA 1
ATOM 742 C C . PRO A 1 97 ? 0.961 -11.635 -8.089 1.00 49.47 97 PRO A C 1
ATOM 744 O O . PRO A 1 97 ? 1.451 -11.146 -9.091 1.00 49.47 97 PRO A O 1
ATOM 747 N N . CYS A 1 98 ? 1.368 -11.289 -6.855 1.00 53.91 98 CYS A N 1
ATOM 748 C CA . CYS A 1 98 ? 2.648 -10.602 -6.580 1.00 53.91 98 CYS A CA 1
ATOM 749 C C . CYS A 1 98 ? 3.844 -11.597 -6.487 1.00 53.91 98 CYS A C 1
ATOM 751 O O . CYS A 1 98 ? 4.942 -11.203 -6.110 1.00 53.91 98 CYS A O 1
ATOM 753 N N . ARG A 1 99 ? 3.627 -12.901 -6.755 1.00 43.03 99 ARG A N 1
ATOM 754 C CA . ARG A 1 99 ? 4.632 -13.945 -7.073 1.00 43.03 99 ARG A CA 1
ATOM 755 C C . ARG A 1 99 ? 3.935 -15.247 -7.486 1.00 43.03 99 ARG A C 1
ATOM 757 O O . ARG A 1 99 ? 3.071 -15.725 -6.750 1.00 43.03 99 ARG A O 1
ATOM 764 N N . ALA A 1 100 ? 4.303 -15.836 -8.620 1.00 33.88 100 ALA A N 1
ATOM 765 C CA . ALA A 1 100 ? 4.038 -17.246 -8.900 1.00 33.88 100 ALA A CA 1
ATOM 766 C C . ALA A 1 100 ? 5.388 -17.979 -8.894 1.00 33.88 100 ALA A C 1
ATOM 768 O O . ALA A 1 100 ? 6.203 -17.725 -9.771 1.00 33.88 100 ALA A O 1
ATOM 769 N N . ALA A 1 101 ? 5.575 -18.840 -7.881 1.00 32.81 101 ALA A N 1
ATOM 770 C CA . ALA A 1 101 ? 6.746 -19.686 -7.586 1.00 32.81 101 ALA A CA 1
ATOM 771 C C . ALA A 1 101 ? 8.063 -18.938 -7.280 1.00 32.81 101 ALA A C 1
ATOM 773 O O . ALA A 1 101 ? 8.819 -18.616 -8.215 1.00 32.81 101 ALA A O 1
#

Secondary structure (DSSP, 8-state):
------------SEEEEEEE--SSPPPHHHHHHHHHHHHH-TT-SEEEEEETTEEEEEEEEE-HHHHHHHHHHHHHHHTSTT----------PPSS-S---